Protein AF-A0A7Z0ERG9-F1 (afdb_monomer)

Mean predicted aligned error: 12.86 Å

Foldseek 3Di:
DDDDDDDDDDPPVVVVVVVVVPPPPPPQDPDQLVVSDDPPPDLVVLLVLLVVLLVVLLVLLVVQLVVPPDPVSVVVSVVSNVVSVVLNVVDDSPPSVSSSVSSNVSVVVSVVSVVD

Radius of gyration: 20.23 Å; Cα contacts (8 Å, |Δi|>4): 65; chains: 1; bounding box: 56×54×38 Å

Secondary structure (DSSP, 8-state):
----------SHHHHHHHHTTSS--S---SS-TTTSS-TT--HHHHHHHHHHHHHHHHHHHHHHHHH-SSHHHHHHHHHHHHHHHHHHHHS-TT-HHHHHHHHHHHHHHHHHHH--

Nearest PDB structures (foldseek):
  5ffc-assembly2_B  TM=5.621E-01  e=3.196E+00  Synechocystis sp. PCC 6803
  5ffe-assembly2_B  TM=5.813E-01  e=6.020E+00  Synechocystis sp. PCC 6803
  5ffe-assembly1_A  TM=5.758E-01  e=8.028E+00  Synechocystis sp. PCC 6803
  5n7k-assembly3_C  TM=2.572E-01  e=5.683E+00  Homo sapiens

Organism: NCBI:txid220378

Sequence (116 aa):
MNRVPLAGISDSSRAQQTELRLTVSESLPEGTAGDRFGPNTNLTVVHEIFLDVANNLAGEYAHRFHNAATAEEKSSAKAAILSVRRNQRAVDPTDRETMIAEILRMEHLIERLGQE

Solvent-accessible surface area (backbone atoms only — not comparable to full-atom values): 7101 Å² total; per-residue (Å²): 140,88,83,80,80,85,77,89,81,81,68,74,70,61,58,62,66,55,61,76,69,70,77,81,74,73,75,77,70,94,54,64,74,74,69,69,59,50,96,80,56,54,60,68,58,53,47,52,53,32,53,52,50,46,51,49,47,35,46,55,28,49,53,47,33,71,68,39,93,46,72,66,52,27,50,51,24,50,52,50,33,52,47,47,57,49,51,66,71,68,56,56,87,82,42,62,67,62,42,50,54,49,38,54,55,44,52,55,50,44,58,57,63,74,75,110

Structure (mmCIF, N/CA/C/O backbone):
data_AF-A0A7Z0ERG9-F1
#
_entry.id   AF-A0A7Z0ERG9-F1
#
loop_
_atom_site.group_PDB
_atom_site.id
_atom_site.type_symbol
_atom_site.label_atom_id
_atom_site.label_alt_id
_atom_site.label_comp_id
_atom_site.label_asym_id
_atom_site.label_entity_id
_atom_site.label_seq_id
_atom_site.pdbx_PDB_ins_code
_atom_site.Cartn_x
_atom_site.Cartn_y
_atom_site.Cartn_z
_atom_site.occupancy
_atom_site.B_iso_or_equiv
_atom_site.auth_seq_id
_atom_site.auth_comp_id
_atom_site.auth_asym_id
_atom_site.auth_atom_id
_atom_site.pdbx_PDB_model_num
ATOM 1 N N . MET A 1 1 ? -36.921 -48.602 -18.853 1.00 40.41 1 MET A N 1
ATOM 2 C CA . MET A 1 1 ? -36.824 -47.311 -18.137 1.00 40.41 1 MET A CA 1
ATOM 3 C C . MET A 1 1 ? -35.357 -47.091 -17.797 1.00 40.41 1 MET A C 1
ATOM 5 O O . MET A 1 1 ? -34.876 -47.687 -16.846 1.00 40.41 1 MET A O 1
ATOM 9 N N . ASN A 1 2 ? -34.636 -46.325 -18.619 1.00 36.25 2 ASN A N 1
ATOM 10 C CA . ASN A 1 2 ? -33.201 -46.076 -18.445 1.00 36.25 2 ASN A CA 1
ATOM 11 C C . ASN A 1 2 ? -33.002 -44.726 -17.749 1.00 36.25 2 ASN A C 1
ATOM 13 O O . ASN A 1 2 ? -33.434 -43.702 -18.271 1.00 36.25 2 ASN A O 1
ATOM 17 N N . ARG A 1 3 ? -32.351 -44.726 -16.581 1.00 41.00 3 ARG A N 1
ATOM 18 C CA . ARG A 1 3 ? -31.820 -43.518 -15.938 1.00 41.00 3 ARG A CA 1
ATOM 19 C C . ARG A 1 3 ? -30.333 -43.422 -16.268 1.00 41.00 3 ARG A C 1
ATOM 21 O O . ARG A 1 3 ? -29.558 -44.274 -15.851 1.00 41.00 3 ARG A O 1
ATOM 28 N N . VAL A 1 4 ? -29.967 -42.399 -17.030 1.00 46.78 4 VAL A N 1
ATOM 29 C CA . VAL A 1 4 ? -28.578 -41.980 -17.254 1.00 46.78 4 VAL A CA 1
ATOM 30 C C . VAL A 1 4 ? -28.182 -41.080 -16.075 1.00 46.78 4 VAL A C 1
ATOM 32 O O . VAL A 1 4 ? -28.927 -40.139 -15.792 1.00 46.78 4 VAL A O 1
ATOM 35 N N . PRO A 1 5 ? -27.077 -41.332 -15.353 1.00 46.00 5 PRO A N 1
ATOM 36 C CA . PRO A 1 5 ? -26.570 -40.374 -14.380 1.00 46.00 5 PRO A CA 1
ATOM 37 C C . PRO A 1 5 ? -25.837 -39.233 -15.100 1.00 46.00 5 PRO A C 1
ATOM 39 O O . PRO A 1 5 ? -25.065 -39.471 -16.030 1.00 46.00 5 PRO A O 1
ATOM 42 N N . LEU A 1 6 ? -26.094 -37.993 -14.666 1.00 43.69 6 LEU A N 1
ATOM 43 C CA . LEU A 1 6 ? -25.367 -36.800 -15.098 1.00 43.69 6 LEU A CA 1
ATOM 44 C C . LEU A 1 6 ? -23.878 -36.962 -14.767 1.00 43.69 6 LEU A C 1
ATOM 46 O O . LEU A 1 6 ? -23.491 -36.940 -13.599 1.00 43.69 6 LEU A O 1
ATOM 50 N N . ALA A 1 7 ? -23.054 -37.110 -15.802 1.00 41.94 7 ALA A N 1
ATOM 51 C CA . ALA A 1 7 ? -21.615 -36.945 -15.691 1.00 41.94 7 ALA A CA 1
ATOM 52 C C . ALA A 1 7 ? -21.298 -35.476 -15.382 1.00 41.94 7 ALA A C 1
ATOM 54 O O . ALA A 1 7 ? -21.829 -34.559 -16.012 1.00 41.94 7 ALA A O 1
ATOM 55 N N . GLY A 1 8 ? -20.448 -35.289 -14.376 1.00 49.44 8 GLY A N 1
ATOM 56 C CA . GLY A 1 8 ? -19.991 -33.999 -13.900 1.00 49.44 8 GLY A CA 1
ATOM 57 C C . GLY A 1 8 ? -19.182 -33.253 -14.951 1.00 49.44 8 GLY A C 1
ATOM 58 O O . GLY A 1 8 ? -18.205 -33.756 -15.496 1.00 49.44 8 GLY A O 1
ATOM 59 N N . ILE A 1 9 ? -19.595 -32.018 -15.183 1.00 45.75 9 ILE A N 1
ATOM 60 C CA . ILE A 1 9 ? -18.809 -30.948 -15.781 1.00 45.75 9 ILE A CA 1
ATOM 61 C C . ILE A 1 9 ? -19.327 -29.732 -15.006 1.00 45.75 9 ILE A C 1
ATOM 63 O O . ILE A 1 9 ? -20.493 -29.377 -15.130 1.00 45.75 9 ILE A O 1
ATOM 67 N N . SER A 1 10 ? -18.617 -29.184 -14.024 1.00 43.88 10 SER A N 1
ATOM 68 C CA . SER A 1 10 ? -17.593 -28.187 -14.310 1.00 43.88 10 SER A CA 1
ATOM 69 C C . SER A 1 10 ? -16.890 -27.740 -13.011 1.00 43.88 10 SER A C 1
ATOM 71 O O . SER A 1 10 ? -17.042 -26.605 -12.577 1.00 43.88 10 SER A O 1
ATOM 73 N N . ASP A 1 11 ? -16.119 -28.620 -12.366 1.00 43.81 11 ASP A N 1
ATOM 74 C CA . ASP A 1 11 ? -15.156 -28.207 -11.318 1.00 43.81 11 ASP A CA 1
ATOM 75 C C . ASP A 1 11 ? -13.755 -27.916 -11.894 1.00 43.81 11 ASP A C 1
ATOM 77 O O . ASP A 1 11 ? -12.870 -27.379 -11.225 1.00 43.81 11 ASP A O 1
ATOM 81 N N . SER A 1 12 ? -13.558 -28.194 -13.186 1.00 40.84 12 SER A N 1
ATOM 82 C CA . SER A 1 12 ? -12.249 -28.115 -13.842 1.00 40.84 12 SER A CA 1
ATOM 83 C C . SER A 1 12 ? -11.757 -26.690 -14.134 1.00 40.84 12 SER A C 1
ATOM 85 O O . SER A 1 12 ? -10.618 -26.531 -14.567 1.00 40.84 12 SER A O 1
ATOM 87 N N . SER A 1 13 ? -12.567 -25.653 -13.892 1.00 47.44 13 SER A N 1
ATOM 88 C CA . SER A 1 13 ? -12.133 -24.252 -14.025 1.00 47.44 13 SER A CA 1
ATOM 89 C C . SER A 1 13 ? -11.580 -23.668 -12.724 1.00 47.44 13 SER A C 1
ATOM 91 O O . SER A 1 13 ? -10.850 -22.681 -12.766 1.00 47.44 13 SER A O 1
ATOM 93 N N . ARG A 1 14 ? -11.888 -24.271 -11.566 1.00 42.69 14 ARG A N 1
ATOM 94 C CA . ARG A 1 14 ? -11.411 -23.779 -10.264 1.00 42.69 14 ARG A CA 1
ATOM 95 C C . ARG A 1 14 ? -10.041 -24.348 -9.903 1.00 42.69 14 ARG A C 1
ATOM 97 O O . ARG A 1 14 ? -9.235 -23.653 -9.296 1.00 42.69 14 ARG A O 1
ATOM 104 N N . ALA A 1 15 ? -9.746 -25.570 -10.347 1.00 41.78 15 ALA A N 1
ATOM 105 C CA . ALA A 1 15 ? -8.446 -26.201 -10.126 1.00 41.78 15 ALA A CA 1
ATOM 106 C C . ALA A 1 15 ? -7.304 -25.473 -10.865 1.00 41.78 15 ALA A C 1
ATOM 108 O O . ALA A 1 15 ? -6.250 -25.252 -10.277 1.00 41.78 15 ALA A O 1
ATOM 109 N N . GLN A 1 16 ? -7.542 -24.976 -12.084 1.00 41.78 16 GLN A N 1
ATOM 110 C CA . GLN A 1 16 ? -6.510 -24.283 -12.873 1.00 41.78 16 GLN A CA 1
ATOM 111 C C . GLN A 1 16 ? -6.184 -22.866 -12.366 1.00 41.78 16 GLN A C 1
ATOM 113 O O . GLN A 1 16 ? -5.105 -22.349 -12.641 1.00 41.78 16 GLN A O 1
ATOM 118 N N . GLN A 1 17 ? -7.072 -22.234 -11.588 1.00 40.84 17 GLN A N 1
ATOM 119 C CA . GLN A 1 17 ? -6.774 -20.939 -10.958 1.00 40.84 17 GLN A CA 1
ATOM 120 C C . GLN A 1 17 ? -5.908 -21.072 -9.699 1.00 40.84 17 GLN A C 1
ATOM 122 O O . GLN A 1 17 ? -5.296 -20.094 -9.275 1.00 40.84 17 GLN A O 1
ATOM 127 N N . THR A 1 18 ? -5.831 -22.269 -9.110 1.00 44.53 18 THR A N 1
ATOM 128 C CA . THR A 1 18 ? -5.019 -22.511 -7.907 1.00 44.53 18 THR A CA 1
ATOM 129 C C . THR A 1 18 ? -3.580 -22.904 -8.243 1.00 44.53 18 THR A C 1
ATOM 131 O O . THR A 1 18 ? -2.680 -22.600 -7.467 1.00 44.53 18 THR A O 1
ATOM 134 N N . GLU A 1 19 ? -3.336 -23.513 -9.408 1.00 36.88 19 GLU A N 1
ATOM 135 C CA . GLU A 1 19 ? -1.986 -23.941 -9.812 1.00 36.88 19 GLU A CA 1
ATOM 136 C C . GLU A 1 19 ? -1.098 -22.793 -10.308 1.00 36.88 19 GLU A C 1
ATOM 138 O O . GLU A 1 19 ? 0.113 -22.840 -10.123 1.00 36.88 19 GLU A O 1
ATOM 143 N N . LEU A 1 20 ? -1.672 -21.700 -10.822 1.00 42.31 20 LEU A N 1
ATOM 144 C CA . LEU A 1 20 ? -0.897 -20.499 -11.176 1.00 42.31 20 LEU A CA 1
ATOM 145 C C . LEU A 1 20 ? -0.419 -19.693 -9.959 1.00 42.31 20 LEU A C 1
ATOM 147 O O . LEU A 1 20 ? 0.389 -18.782 -10.108 1.00 42.31 20 LEU A O 1
ATOM 151 N N . ARG A 1 21 ? -0.891 -20.023 -8.750 1.00 41.41 21 ARG A N 1
ATOM 152 C CA . ARG A 1 21 ? -0.514 -19.320 -7.516 1.00 41.41 21 ARG A CA 1
ATOM 153 C C . ARG A 1 21 ? 0.644 -19.972 -6.757 1.00 41.41 21 ARG A C 1
ATOM 155 O O . ARG A 1 21 ? 1.044 -19.442 -5.727 1.00 41.41 21 ARG A O 1
ATOM 162 N N . LEU A 1 22 ? 1.161 -21.106 -7.239 1.00 36.28 22 LEU A N 1
ATOM 163 C CA . LEU A 1 22 ? 2.126 -21.940 -6.509 1.00 36.28 22 LEU A CA 1
ATOM 164 C C . LEU A 1 22 ? 3.530 -22.019 -7.132 1.00 36.28 22 LEU A C 1
ATOM 166 O O . LEU A 1 22 ? 4.371 -22.761 -6.638 1.00 36.28 22 LEU A O 1
ATOM 170 N N . THR A 1 23 ? 3.821 -21.205 -8.148 1.00 41.78 23 THR A N 1
ATOM 171 C CA . THR A 1 23 ? 5.168 -21.068 -8.743 1.00 41.78 23 THR A CA 1
ATOM 172 C C . THR A 1 23 ? 5.722 -19.645 -8.671 1.00 41.78 23 THR A C 1
ATOM 174 O O . THR A 1 23 ? 6.519 -19.241 -9.505 1.00 41.78 23 THR A O 1
ATOM 177 N N . VAL A 1 24 ? 5.348 -18.890 -7.637 1.00 44.22 24 VAL A N 1
ATOM 178 C CA . VAL A 1 24 ? 6.119 -17.716 -7.184 1.00 44.22 24 VAL A CA 1
ATOM 179 C C . VAL A 1 24 ? 6.526 -17.957 -5.731 1.00 44.22 24 VAL A C 1
ATOM 181 O O . VAL A 1 24 ? 6.167 -17.252 -4.797 1.00 44.22 24 VAL A O 1
ATOM 184 N N . SER A 1 25 ? 7.211 -19.075 -5.523 1.00 39.69 25 SER A N 1
ATOM 185 C CA . SER A 1 25 ? 7.997 -19.339 -4.317 1.00 39.69 25 SER A CA 1
ATOM 186 C C . SER A 1 25 ? 9.439 -19.644 -4.711 1.00 39.69 25 SER A C 1
ATOM 188 O O . SER A 1 25 ? 10.115 -20.435 -4.062 1.00 39.69 25 SER A O 1
ATOM 190 N N . GLU A 1 26 ? 9.916 -19.021 -5.793 1.00 41.81 26 GLU A N 1
ATOM 191 C CA . GLU A 1 26 ? 11.343 -18.756 -5.896 1.00 41.81 26 GLU A CA 1
ATOM 192 C C . GLU A 1 26 ? 11.645 -17.663 -4.882 1.00 41.81 26 GLU A C 1
ATOM 194 O O . GLU A 1 26 ? 11.169 -16.532 -4.987 1.00 41.81 26 GLU A O 1
ATOM 199 N N . SER A 1 27 ? 12.352 -18.076 -3.837 1.00 43.22 27 SER A N 1
ATOM 200 C CA . SER A 1 27 ? 12.888 -17.256 -2.768 1.00 43.22 27 SER A CA 1
ATOM 201 C C . SER A 1 27 ? 13.355 -15.914 -3.325 1.00 43.22 27 SER A C 1
ATOM 203 O O . SER A 1 27 ? 14.328 -15.856 -4.079 1.00 43.22 27 SER A O 1
ATOM 205 N N . LEU A 1 28 ? 12.643 -14.842 -2.972 1.00 48.03 28 LEU A N 1
ATOM 206 C CA . LEU A 1 28 ? 13.093 -13.486 -3.258 1.00 48.03 28 LEU A CA 1
ATOM 207 C C . LEU A 1 28 ? 14.512 -13.359 -2.683 1.00 48.03 28 LEU A C 1
ATOM 209 O O . LEU A 1 28 ? 14.703 -13.696 -1.512 1.00 48.03 28 LEU A O 1
ATOM 213 N N . PRO A 1 29 ? 15.514 -12.956 -3.482 1.00 42.72 29 PRO A N 1
ATOM 214 C CA . PRO A 1 29 ? 16.887 -12.924 -3.012 1.00 42.72 29 PRO A CA 1
ATOM 215 C C . PRO A 1 29 ? 16.991 -11.979 -1.813 1.00 42.72 29 PRO A C 1
ATOM 217 O O . PRO A 1 29 ? 16.556 -10.827 -1.886 1.00 42.72 29 PRO A O 1
ATOM 220 N N . GLU A 1 30 ? 17.547 -12.491 -0.712 1.00 40.97 30 GLU A N 1
ATOM 221 C CA . GLU A 1 30 ? 17.920 -11.692 0.453 1.00 40.97 30 GLU A CA 1
ATOM 222 C C . GLU A 1 30 ? 18.979 -10.674 0.017 1.00 40.97 30 GLU A C 1
ATOM 224 O O . GLU A 1 30 ? 20.147 -10.991 -0.202 1.00 40.97 30 GLU A O 1
ATOM 229 N N . GLY A 1 31 ? 18.535 -9.439 -0.166 1.00 42.34 31 GLY A N 1
ATOM 230 C CA . GLY A 1 31 ? 19.337 -8.280 -0.518 1.00 42.34 31 GLY A CA 1
ATOM 231 C C . GLY A 1 31 ? 18.528 -7.036 -0.190 1.00 42.34 31 GLY A C 1
ATOM 232 O O . GLY A 1 31 ? 17.293 -7.091 -0.154 1.00 42.34 31 GLY A O 1
ATOM 233 N N . THR A 1 32 ? 19.199 -5.914 0.080 1.00 43.34 32 THR A N 1
ATOM 234 C CA . THR A 1 32 ? 18.481 -4.643 0.242 1.00 43.34 32 THR A CA 1
ATOM 235 C C . THR A 1 32 ? 17.624 -4.441 -1.000 1.00 43.34 32 THR A C 1
ATOM 237 O O . THR A 1 32 ? 18.044 -4.805 -2.092 1.00 43.34 32 THR A O 1
ATOM 240 N N . ALA A 1 33 ? 16.396 -3.946 -0.891 1.00 46.31 33 ALA A N 1
ATOM 241 C CA . ALA A 1 33 ? 15.480 -4.040 -2.026 1.00 46.31 33 ALA A CA 1
ATOM 242 C C . ALA A 1 33 ? 15.906 -3.210 -3.274 1.00 46.31 33 ALA A C 1
ATOM 244 O O . ALA A 1 33 ? 15.319 -3.371 -4.340 1.00 46.31 33 ALA A O 1
ATOM 245 N N . GLY A 1 34 ? 17.000 -2.432 -3.204 1.00 45.00 34 GLY A N 1
ATOM 246 C CA . GLY A 1 34 ? 17.735 -1.923 -4.374 1.00 45.00 34 GLY A CA 1
ATOM 247 C C . GLY A 1 34 ? 18.525 -2.989 -5.162 1.00 45.00 34 GLY A C 1
ATOM 248 O O . GLY A 1 34 ? 18.634 -2.885 -6.381 1.00 45.00 34 GLY A O 1
ATOM 249 N N . ASP A 1 35 ? 18.996 -4.051 -4.507 1.00 54.53 35 ASP A N 1
ATOM 250 C CA . ASP A 1 35 ? 19.701 -5.194 -5.109 1.00 54.53 35 ASP A CA 1
ATOM 251 C C . ASP A 1 35 ? 18.741 -6.154 -5.834 1.00 54.53 35 ASP A C 1
ATOM 253 O O . ASP A 1 35 ? 19.130 -6.838 -6.783 1.00 54.53 35 ASP A O 1
ATOM 257 N N . ARG A 1 36 ? 17.459 -6.176 -5.429 1.00 67.88 36 ARG A N 1
ATOM 258 C CA . ARG A 1 36 ? 16.403 -7.003 -6.047 1.00 67.88 36 ARG A CA 1
ATOM 259 C C . ARG A 1 36 ? 16.017 -6.548 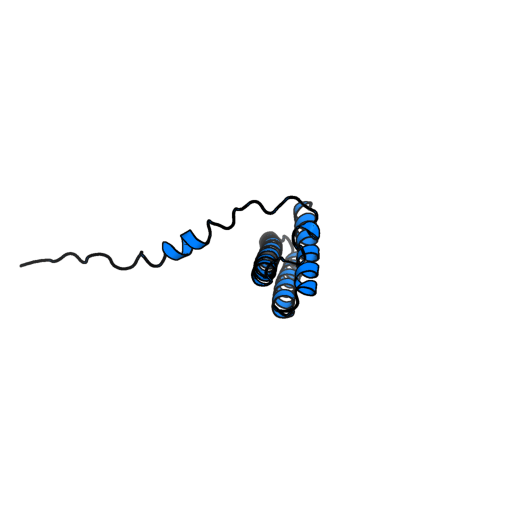-7.456 1.00 67.88 36 ARG A C 1
ATOM 261 O O . ARG A 1 36 ? 15.516 -7.357 -8.233 1.00 67.88 36 ARG A O 1
ATOM 268 N N . PHE A 1 37 ? 16.249 -5.281 -7.799 1.00 78.81 37 PHE A N 1
ATOM 269 C CA . PHE A 1 37 ? 15.837 -4.694 -9.075 1.00 78.81 37 PHE A CA 1
ATOM 270 C C . PHE A 1 37 ? 17.035 -4.185 -9.880 1.00 78.81 37 PHE A C 1
ATOM 272 O O . PHE A 1 37 ? 17.186 -2.984 -10.125 1.00 78.81 37 PHE A O 1
ATOM 279 N N . GLY A 1 38 ? 17.865 -5.105 -10.374 1.00 75.81 38 GLY A N 1
ATOM 280 C CA . GLY A 1 38 ? 18.934 -4.777 -11.324 1.00 75.81 38 GLY A CA 1
ATOM 281 C C . GLY A 1 38 ? 18.401 -4.188 -12.645 1.00 75.81 38 GLY A C 1
ATOM 282 O O . GLY A 1 38 ? 17.223 -4.386 -12.973 1.00 75.81 38 GLY A O 1
ATOM 283 N N . PRO A 1 39 ? 19.243 -3.507 -13.448 1.00 74.75 39 PRO A N 1
ATOM 284 C CA . PRO A 1 39 ? 18.827 -2.769 -14.653 1.00 74.75 39 PRO A CA 1
ATOM 285 C C . PRO A 1 39 ? 18.132 -3.634 -15.717 1.00 74.75 39 PRO A C 1
ATOM 287 O O . PRO A 1 39 ? 17.362 -3.114 -16.516 1.00 74.75 39 PRO A O 1
ATOM 290 N N . ASN A 1 40 ? 18.352 -4.952 -15.692 1.00 80.50 40 ASN A N 1
ATOM 291 C CA . ASN A 1 40 ? 17.749 -5.914 -16.620 1.00 80.50 40 ASN A CA 1
ATOM 292 C C . ASN A 1 40 ? 16.469 -6.577 -16.081 1.00 80.50 40 ASN A C 1
ATOM 294 O O . ASN A 1 40 ? 15.927 -7.473 -16.727 1.00 80.50 40 ASN A O 1
ATOM 298 N N . THR A 1 41 ? 15.997 -6.190 -14.892 1.00 83.31 41 THR A N 1
ATOM 299 C CA . THR A 1 41 ? 14.769 -6.759 -14.319 1.00 83.31 41 THR A CA 1
ATOM 300 C C . THR A 1 41 ? 13.586 -6.381 -15.196 1.00 83.31 41 THR A C 1
ATOM 302 O O . THR A 1 41 ? 13.351 -5.195 -15.436 1.00 83.31 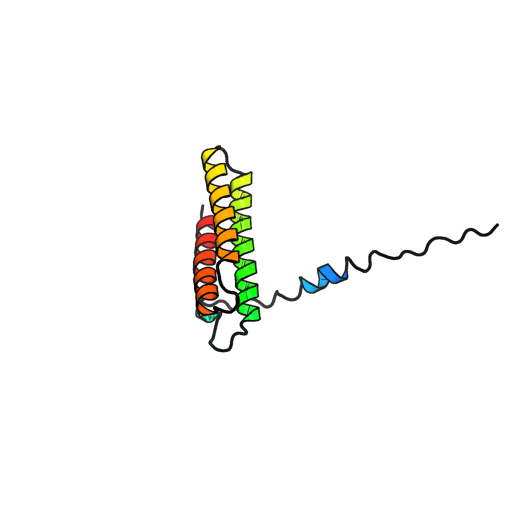41 THR A O 1
ATOM 305 N N . ASN A 1 42 ? 12.850 -7.388 -15.665 1.00 88.62 42 ASN A N 1
ATOM 306 C CA . ASN A 1 42 ? 11.687 -7.189 -16.517 1.00 88.62 42 ASN A CA 1
ATOM 307 C C . ASN A 1 42 ? 10.664 -6.282 -15.811 1.00 88.62 42 ASN A C 1
ATOM 309 O O . ASN A 1 42 ? 10.310 -6.520 -14.658 1.00 88.62 42 ASN A O 1
ATOM 313 N N . LEU A 1 43 ? 10.178 -5.259 -16.514 1.00 90.19 43 LEU A N 1
ATOM 314 C CA . LEU A 1 43 ? 9.180 -4.317 -16.008 1.00 90.19 43 LEU A CA 1
ATOM 315 C C . LEU A 1 43 ? 7.922 -5.023 -15.476 1.00 90.19 43 LEU A C 1
ATOM 317 O O . LEU A 1 43 ? 7.380 -4.603 -14.459 1.00 90.19 43 LEU A O 1
ATOM 321 N N . THR A 1 44 ? 7.497 -6.120 -16.110 1.00 91.25 44 THR A N 1
ATOM 322 C CA . THR A 1 44 ? 6.370 -6.936 -15.636 1.00 91.25 44 THR A CA 1
ATOM 323 C C . THR A 1 44 ? 6.623 -7.486 -14.234 1.00 91.25 44 THR A C 1
ATOM 325 O O . THR A 1 44 ? 5.739 -7.397 -13.392 1.00 91.25 44 THR A O 1
ATOM 328 N N . VAL A 1 45 ? 7.842 -7.955 -13.949 1.00 90.81 45 VAL A N 1
ATOM 329 C CA . VAL A 1 45 ? 8.223 -8.464 -12.620 1.00 90.81 45 VAL A CA 1
ATOM 330 C C . VAL A 1 45 ? 8.212 -7.337 -11.585 1.00 90.81 45 VAL A C 1
ATOM 332 O O . VAL A 1 45 ?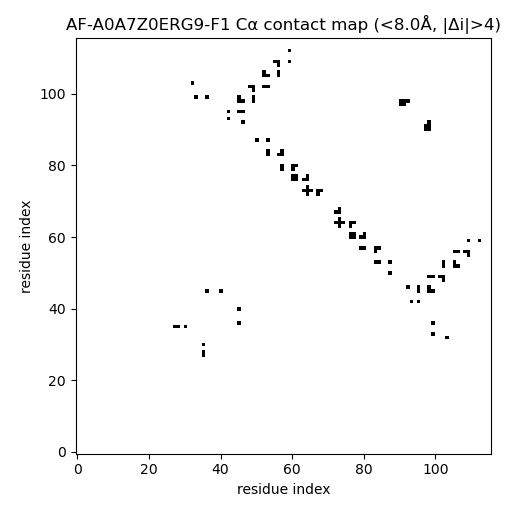 7.725 -7.522 -10.473 1.00 90.81 45 VAL A O 1
ATOM 335 N N . VAL A 1 46 ? 8.698 -6.144 -11.948 1.00 91.31 46 VAL A N 1
ATOM 336 C CA . VAL A 1 46 ? 8.640 -4.965 -11.061 1.00 91.31 46 VAL A CA 1
ATOM 337 C C . VAL A 1 46 ? 7.193 -4.600 -10.735 1.00 91.31 46 VAL A C 1
ATOM 339 O O . VAL A 1 46 ? 6.864 -4.356 -9.576 1.00 91.31 46 VAL A O 1
ATOM 342 N N . HIS A 1 47 ? 6.325 -4.599 -11.746 1.00 93.19 47 HIS A N 1
ATOM 343 C CA . HIS A 1 47 ? 4.913 -4.291 -11.577 1.00 93.19 47 HIS A CA 1
ATOM 344 C C . HIS A 1 47 ? 4.191 -5.337 -10.717 1.00 93.19 47 HIS A C 1
ATOM 346 O O . HIS A 1 47 ? 3.448 -4.963 -9.814 1.00 93.19 47 HIS A O 1
ATOM 352 N N . GLU A 1 48 ? 4.436 -6.630 -10.931 1.00 93.62 48 GLU A N 1
ATOM 353 C CA . GLU A 1 48 ? 3.859 -7.704 -10.112 1.00 93.62 48 GLU A CA 1
ATOM 354 C C . GLU A 1 48 ? 4.265 -7.569 -8.642 1.00 93.62 48 GLU A C 1
ATOM 356 O O . GLU A 1 48 ? 3.400 -7.547 -7.766 1.00 93.62 48 GLU A O 1
ATOM 361 N N . ILE A 1 49 ? 5.556 -7.352 -8.371 1.00 93.31 49 ILE A N 1
ATOM 362 C CA . ILE A 1 49 ? 6.041 -7.137 -7.003 1.00 93.31 49 ILE A CA 1
ATOM 363 C C . ILE A 1 49 ? 5.412 -5.879 -6.389 1.00 93.31 49 ILE A C 1
ATOM 365 O O . ILE A 1 49 ? 5.012 -5.897 -5.226 1.00 93.31 49 ILE A O 1
ATOM 369 N N . PHE A 1 50 ? 5.274 -4.795 -7.155 1.00 95.19 50 PHE A N 1
ATOM 370 C CA . PHE A 1 50 ? 4.596 -3.585 -6.691 1.00 95.19 50 PHE A CA 1
ATOM 371 C C . PHE A 1 50 ? 3.147 -3.858 -6.269 1.00 95.19 50 PHE A C 1
ATOM 373 O O . PHE A 1 50 ? 2.725 -3.418 -5.19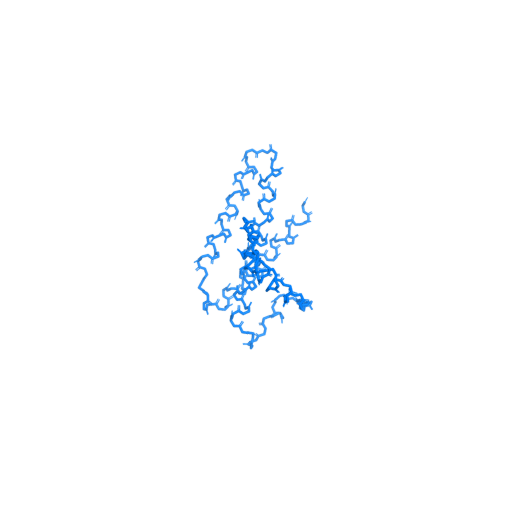5 1.00 95.19 50 PHE A O 1
ATOM 380 N N . LEU A 1 51 ? 2.389 -4.607 -7.076 1.00 95.19 51 LEU A N 1
ATOM 381 C CA . LEU A 1 51 ? 1.013 -4.973 -6.746 1.00 95.19 51 LEU A CA 1
ATOM 382 C C . LEU A 1 51 ? 0.948 -5.868 -5.503 1.00 95.19 51 LEU A C 1
ATOM 384 O O . LEU A 1 51 ? 0.091 -5.642 -4.645 1.00 95.19 51 LEU A O 1
ATOM 388 N N . ASP A 1 52 ? 1.847 -6.841 -5.382 1.00 96.19 52 ASP A N 1
ATOM 389 C CA . ASP A 1 52 ? 1.889 -7.762 -4.246 1.00 96.19 52 ASP A CA 1
ATOM 390 C C . ASP A 1 52 ? 2.217 -7.042 -2.936 1.00 96.19 52 ASP A C 1
ATOM 392 O O . ASP A 1 52 ? 1.498 -7.202 -1.946 1.00 96.19 52 ASP A O 1
ATOM 396 N N . VAL A 1 53 ? 3.230 -6.174 -2.935 1.00 95.62 53 VAL A N 1
ATOM 397 C CA . VAL A 1 53 ? 3.605 -5.378 -1.758 1.00 95.62 53 VAL A CA 1
ATOM 398 C C . VAL A 1 53 ? 2.482 -4.412 -1.368 1.00 95.62 53 VAL A C 1
ATOM 400 O O . VAL A 1 53 ? 2.141 -4.308 -0.187 1.00 95.62 53 VAL A O 1
ATOM 403 N N . ALA A 1 54 ? 1.845 -3.746 -2.339 1.00 96.88 54 ALA A N 1
ATOM 404 C CA . ALA A 1 54 ? 0.700 -2.876 -2.071 1.00 96.88 54 ALA A CA 1
ATOM 405 C C . ALA A 1 54 ? -0.477 -3.650 -1.454 1.00 96.88 54 ALA A C 1
ATOM 407 O O . ALA A 1 54 ? -1.099 -3.190 -0.493 1.00 96.88 54 ALA A O 1
ATOM 408 N N . ASN A 1 55 ? -0.777 -4.842 -1.975 1.00 96.19 55 ASN A N 1
ATOM 409 C CA . ASN A 1 55 ? -1.833 -5.697 -1.439 1.00 96.19 55 ASN A CA 1
ATOM 410 C C . ASN A 1 55 ? -1.509 -6.182 -0.023 1.00 96.19 55 ASN A C 1
ATOM 412 O O . ASN A 1 55 ? -2.406 -6.197 0.822 1.00 96.19 55 ASN A O 1
ATOM 416 N N . ASN A 1 56 ? -0.248 -6.523 0.250 1.00 96.75 56 ASN A N 1
ATOM 417 C CA . ASN A 1 56 ? 0.191 -6.936 1.578 1.00 96.75 56 ASN A CA 1
ATOM 418 C C . ASN A 1 56 ? 0.021 -5.799 2.598 1.00 96.75 56 ASN A C 1
ATOM 420 O O . ASN A 1 56 ? -0.667 -5.960 3.603 1.00 96.75 56 ASN A O 1
ATOM 424 N N . LEU A 1 57 ? 0.517 -4.597 2.281 1.00 97.38 57 LEU A N 1
ATOM 425 C CA . LEU A 1 57 ? 0.360 -3.425 3.146 1.00 97.38 57 LEU A CA 1
ATOM 426 C C . LEU A 1 57 ? -1.119 -3.063 3.380 1.00 97.38 57 LEU A C 1
ATOM 428 O O . LEU A 1 57 ? -1.521 -2.719 4.492 1.00 97.38 57 LEU A O 1
ATOM 432 N N . ALA A 1 58 ? -1.960 -3.155 2.346 1.00 97.44 58 ALA A N 1
ATOM 433 C CA . ALA A 1 58 ? -3.401 -2.966 2.505 1.00 97.44 58 ALA A CA 1
ATOM 434 C C . ALA A 1 58 ? -4.033 -4.043 3.408 1.00 97.44 58 ALA A C 1
ATOM 436 O O . ALA A 1 58 ? -4.969 -3.733 4.149 1.00 97.44 58 ALA A O 1
ATOM 437 N N . GLY A 1 59 ? -3.529 -5.279 3.355 1.00 96.56 59 GLY A N 1
ATOM 438 C CA . GLY A 1 59 ? -3.902 -6.382 4.239 1.00 96.56 59 GLY A CA 1
ATOM 439 C C . GLY A 1 59 ? -3.566 -6.101 5.703 1.00 96.56 59 GLY A C 1
ATOM 440 O O . GLY A 1 59 ? -4.442 -6.235 6.556 1.00 96.56 59 GLY A O 1
ATOM 441 N N . GLU A 1 60 ? -2.361 -5.605 5.985 1.00 97.38 60 GLU A N 1
ATOM 442 C CA . GLU A 1 60 ? -1.941 -5.215 7.340 1.00 97.38 60 GLU A CA 1
ATOM 443 C C . GLU A 1 60 ? -2.850 -4.132 7.935 1.00 97.38 60 GLU A C 1
ATOM 445 O O . GLU A 1 60 ? -3.366 -4.250 9.053 1.00 97.38 60 GLU A O 1
ATOM 450 N N . TYR A 1 61 ? -3.154 -3.088 7.157 1.00 97.88 61 TYR A N 1
ATOM 451 C CA . TYR A 1 61 ? -4.104 -2.069 7.603 1.00 97.88 61 TYR A CA 1
ATOM 452 C C . TYR A 1 61 ? -5.534 -2.608 7.742 1.00 97.88 61 TYR A C 1
ATOM 454 O O . TYR A 1 61 ? -6.274 -2.142 8.609 1.00 97.88 61 TYR A O 1
ATOM 462 N N . ALA A 1 62 ? -5.943 -3.590 6.936 1.00 97.38 62 ALA A N 1
ATOM 463 C CA . ALA A 1 62 ? -7.247 -4.236 7.080 1.00 97.38 62 ALA A CA 1
ATOM 464 C C . ALA A 1 62 ? -7.343 -5.061 8.372 1.00 97.38 62 ALA A C 1
ATOM 466 O O . ALA A 1 62 ? -8.368 -4.997 9.054 1.00 97.38 62 ALA A O 1
ATOM 467 N N . HIS A 1 63 ? -6.276 -5.769 8.747 1.00 96.25 63 HIS A N 1
ATOM 468 C CA . HIS A 1 63 ? -6.193 -6.473 10.024 1.00 96.25 63 HIS A CA 1
ATOM 469 C C . HIS A 1 63 ? -6.335 -5.495 11.201 1.00 96.25 63 HIS A C 1
ATOM 471 O O . HIS A 1 63 ? -7.189 -5.679 12.070 1.00 96.25 63 HIS A O 1
ATOM 477 N N . ARG A 1 64 ? -5.601 -4.377 11.172 1.00 96.06 64 ARG A N 1
ATOM 478 C CA . ARG A 1 64 ? -5.716 -3.308 12.181 1.00 96.06 64 ARG A CA 1
ATOM 479 C C . ARG A 1 64 ? -7.098 -2.663 12.216 1.00 96.06 64 ARG A C 1
ATOM 481 O O . ARG A 1 64 ? -7.625 -2.413 13.291 1.00 96.06 64 ARG A O 1
ATOM 488 N N . PHE A 1 65 ? -7.722 -2.435 11.061 1.00 96.81 65 PHE A N 1
ATOM 489 C CA . PHE A 1 65 ? -9.097 -1.933 10.988 1.00 96.81 65 PHE A CA 1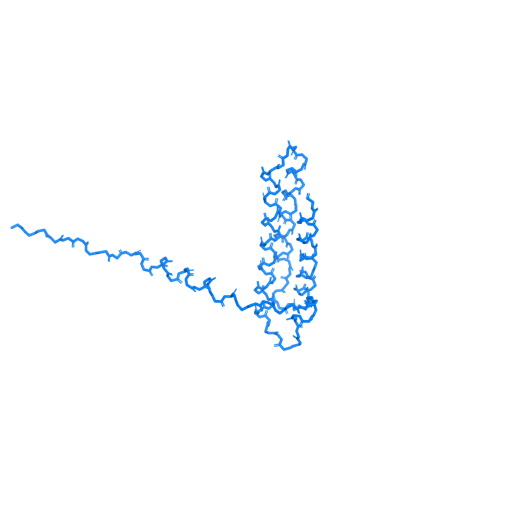
ATOM 490 C C . PHE A 1 65 ? -10.089 -2.875 11.680 1.00 96.81 65 PHE A C 1
ATOM 492 O O . PHE A 1 65 ? -11.041 -2.411 12.312 1.00 96.81 65 PHE A O 1
ATOM 499 N N . HIS A 1 66 ? -9.895 -4.187 11.529 1.00 97.12 66 HIS A N 1
ATOM 500 C CA . HIS A 1 66 ? -10.759 -5.190 12.140 1.00 97.12 66 HIS A CA 1
ATOM 501 C C . HIS A 1 66 ? -10.560 -5.279 13.658 1.00 97.12 66 HIS A C 1
ATOM 503 O O . HIS A 1 66 ? -11.544 -5.409 14.382 1.00 97.12 66 HIS A O 1
ATOM 509 N N . ASN A 1 67 ? -9.316 -5.134 14.122 1.00 96.25 67 ASN A N 1
ATOM 510 C CA . ASN A 1 67 ? -8.944 -5.252 15.534 1.00 96.25 67 ASN A CA 1
ATOM 511 C C . ASN A 1 67 ? -8.935 -3.920 16.305 1.00 96.25 67 ASN A C 1
ATOM 513 O O . ASN A 1 67 ? -8.610 -3.907 17.489 1.00 96.25 67 ASN A O 1
ATOM 517 N N . ALA A 1 68 ? -9.266 -2.803 15.654 1.00 96.88 68 ALA A N 1
ATOM 518 C CA . ALA A 1 68 ? -9.305 -1.483 16.275 1.00 96.88 68 ALA A CA 1
ATOM 519 C C . ALA A 1 68 ? -10.283 -1.446 17.463 1.00 96.88 68 ALA A C 1
ATOM 521 O O . ALA A 1 68 ? -11.450 -1.826 17.326 1.00 96.88 68 ALA A O 1
ATOM 522 N N . ALA A 1 69 ? -9.824 -0.937 18.608 1.00 96.75 69 ALA A N 1
ATOM 523 C CA . ALA A 1 69 ? -10.634 -0.797 19.817 1.00 96.75 69 ALA A CA 1
ATOM 524 C C . ALA A 1 69 ? -11.483 0.484 19.790 1.00 96.75 69 ALA A C 1
ATOM 526 O O . ALA A 1 69 ? -12.537 0.554 20.426 1.00 96.75 69 ALA A O 1
ATOM 527 N N . THR A 1 70 ? -11.036 1.491 19.037 1.00 97.88 70 THR A N 1
ATOM 528 C CA . THR A 1 70 ? -11.658 2.817 18.956 1.00 97.88 70 THR A CA 1
ATOM 529 C C . THR A 1 70 ? -12.114 3.173 17.539 1.00 97.88 70 THR A C 1
ATOM 531 O O . THR A 1 70 ? -11.665 2.609 16.533 1.00 97.88 70 THR A O 1
ATOM 534 N N . ALA A 1 71 ? -13.031 4.1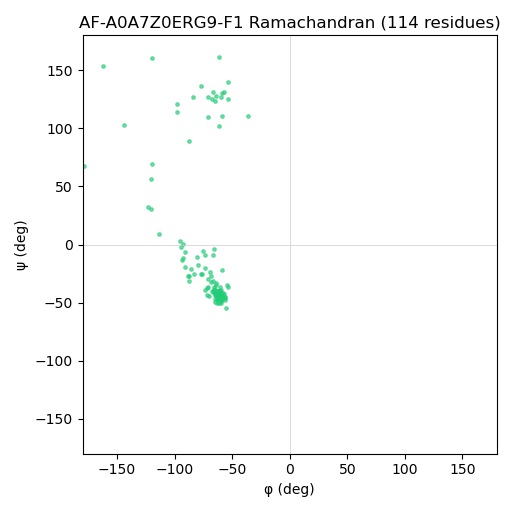39 17.437 1.00 96.75 71 ALA A N 1
ATOM 535 C CA . ALA A 1 71 ? -13.498 4.640 16.146 1.00 96.75 71 ALA A CA 1
ATOM 536 C C . ALA A 1 71 ? -12.390 5.405 15.404 1.00 96.75 71 ALA A C 1
ATOM 538 O O . ALA A 1 71 ? -12.315 5.362 14.173 1.00 96.75 71 ALA A O 1
ATOM 539 N N . GLU A 1 72 ? -11.515 6.068 16.152 1.00 97.62 72 GLU A N 1
ATOM 540 C CA . GLU A 1 72 ? -10.372 6.829 15.670 1.00 97.62 72 GLU A CA 1
ATOM 541 C C . GLU A 1 72 ? -9.344 5.909 15.002 1.00 97.62 72 GLU A C 1
ATOM 543 O O . GLU A 1 72 ? -8.971 6.141 13.850 1.00 97.62 72 GLU A O 1
ATOM 548 N N . GLU A 1 73 ? -8.956 4.816 15.664 1.00 96.75 73 GLU A N 1
ATOM 549 C CA . GLU A 1 73 ? -8.068 3.788 15.098 1.00 96.75 73 GLU A CA 1
ATOM 550 C C . GLU A 1 73 ? -8.664 3.175 13.831 1.00 96.75 73 GLU A C 1
ATOM 552 O O . GLU A 1 73 ? -7.989 3.037 12.807 1.00 96.75 73 GLU A O 1
ATOM 557 N N . LYS A 1 74 ? -9.965 2.873 13.861 1.00 97.38 74 LYS A N 1
ATOM 558 C CA . LYS A 1 74 ? -10.688 2.325 12.714 1.00 97.38 74 LYS A CA 1
ATOM 559 C C . LYS A 1 74 ? -10.713 3.303 11.536 1.00 97.38 74 LYS A C 1
ATOM 561 O O . LYS A 1 74 ? -10.506 2.907 10.389 1.00 97.38 74 LYS A O 1
ATOM 566 N N . SER A 1 75 ? -10.944 4.588 11.794 1.00 97.94 75 SER A N 1
ATOM 567 C CA . SER A 1 75 ? -10.907 5.636 10.768 1.00 97.94 75 SER A CA 1
ATOM 568 C C . SER A 1 75 ? -9.504 5.787 10.172 1.00 97.94 75 SER A C 1
ATOM 570 O O . SER A 1 75 ? -9.355 5.817 8.948 1.00 97.94 75 SER A O 1
ATOM 572 N N . SER A 1 76 ? -8.476 5.787 11.024 1.00 97.56 76 SER A N 1
ATOM 573 C CA . SER A 1 76 ? -7.069 5.863 10.621 1.00 97.56 76 SER A CA 1
ATOM 574 C C . SER A 1 76 ? -6.669 4.688 9.721 1.00 97.56 76 SER A C 1
ATOM 576 O O . SER A 1 76 ? -6.201 4.891 8.597 1.00 97.56 76 SER A O 1
ATOM 578 N N . ALA A 1 77 ? -6.964 3.453 10.138 1.00 97.25 77 ALA A N 1
ATOM 579 C CA . ALA A 1 77 ? -6.676 2.255 9.351 1.00 97.25 77 ALA A CA 1
ATOM 580 C C . ALA A 1 77 ? -7.415 2.260 8.000 1.00 97.25 77 ALA A C 1
ATOM 582 O O . ALA A 1 77 ? -6.838 1.944 6.959 1.00 97.25 77 ALA A O 1
ATOM 583 N N . LYS A 1 78 ? -8.679 2.705 7.972 1.00 97.75 78 LYS A N 1
ATOM 584 C CA . LYS A 1 78 ? -9.436 2.862 6.720 1.00 97.75 78 LYS A CA 1
ATOM 585 C C . LYS A 1 78 ? -8.797 3.886 5.784 1.00 97.75 78 LYS A C 1
ATOM 587 O O . LYS A 1 78 ? -8.718 3.638 4.580 1.00 97.75 78 LYS A O 1
ATOM 592 N N . ALA A 1 79 ? -8.367 5.031 6.311 1.00 98.06 79 ALA A N 1
ATOM 593 C CA . ALA A 1 79 ? -7.693 6.056 5.525 1.00 98.06 79 ALA A CA 1
ATOM 594 C C . ALA A 1 79 ? -6.388 5.518 4.918 1.00 98.06 79 ALA A C 1
ATOM 596 O O . ALA A 1 79 ? -6.127 5.752 3.737 1.00 98.06 79 ALA A O 1
ATOM 597 N N . ALA A 1 80 ? -5.629 4.727 5.681 1.00 97.62 80 ALA A N 1
ATOM 598 C CA . ALA A 1 80 ? -4.411 4.082 5.207 1.00 97.62 80 ALA A CA 1
ATOM 599 C C . ALA A 1 80 ? -4.680 3.096 4.052 1.00 97.62 80 ALA A C 1
ATOM 601 O O . ALA A 1 80 ? -4.046 3.207 3.003 1.00 97.62 80 ALA A O 1
ATOM 602 N N . ILE A 1 81 ? -5.691 2.221 4.164 1.00 97.88 81 ILE A N 1
ATOM 603 C CA . ILE A 1 81 ? -6.099 1.306 3.075 1.00 97.88 81 ILE A CA 1
ATOM 604 C C . ILE A 1 81 ? -6.440 2.082 1.797 1.00 97.88 81 ILE A C 1
ATOM 606 O O . ILE A 1 81 ? -6.031 1.710 0.695 1.00 97.88 81 ILE A O 1
ATOM 610 N N . LEU A 1 82 ? -7.214 3.164 1.926 1.00 97.88 82 LEU A N 1
ATOM 611 C CA . LEU A 1 82 ? -7.597 3.990 0.781 1.00 97.88 82 LEU A CA 1
ATOM 612 C C . LEU A 1 82 ? -6.390 4.697 0.160 1.00 97.88 82 LEU A C 1
ATOM 614 O O . LEU A 1 82 ? -6.339 4.820 -1.062 1.00 97.88 82 LEU A O 1
ATOM 618 N N . SER A 1 83 ? -5.432 5.129 0.981 1.00 97.44 83 SER A N 1
ATOM 619 C CA . SER A 1 83 ? -4.179 5.729 0.524 1.00 97.44 83 SER A CA 1
ATOM 620 C C . SER A 1 83 ? -3.368 4.746 -0.322 1.00 97.44 83 SER A C 1
ATOM 622 O O . SER A 1 83 ? -3.041 5.059 -1.464 1.00 97.44 83 SER A O 1
ATOM 624 N N . VAL A 1 84 ? -3.159 3.515 0.164 1.00 97.44 84 VAL A N 1
ATOM 625 C CA . VAL A 1 84 ? -2.435 2.462 -0.575 1.00 97.44 84 VAL A CA 1
ATOM 626 C C . VAL A 1 84 ? -3.079 2.199 -1.937 1.00 97.44 84 VAL A C 1
ATOM 628 O O . VAL A 1 84 ? -2.406 2.232 -2.964 1.00 97.44 84 VAL A O 1
ATOM 631 N N . ARG A 1 85 ? -4.408 2.036 -1.979 1.00 96.19 85 ARG A N 1
ATOM 632 C CA . ARG A 1 85 ? -5.147 1.814 -3.237 1.00 96.19 85 ARG A CA 1
ATOM 633 C C . ARG A 1 85 ? -5.070 2.999 -4.194 1.00 96.19 85 ARG A C 1
ATOM 635 O O . ARG A 1 85 ? -5.131 2.811 -5.407 1.00 96.19 85 ARG A O 1
ATOM 642 N N . ARG A 1 86 ? -5.012 4.223 -3.665 1.00 96.50 86 ARG A N 1
ATOM 643 C CA . ARG A 1 86 ? -4.898 5.430 -4.486 1.00 96.50 86 ARG A CA 1
ATOM 644 C C . ARG A 1 86 ? -3.502 5.520 -5.098 1.00 96.50 86 ARG A C 1
ATOM 646 O O . ARG A 1 86 ? -3.417 5.751 -6.297 1.00 96.50 86 ARG A O 1
ATOM 653 N N . ASN A 1 87 ? -2.456 5.244 -4.320 1.00 92.81 87 ASN A N 1
ATOM 654 C CA . ASN A 1 87 ? -1.079 5.191 -4.81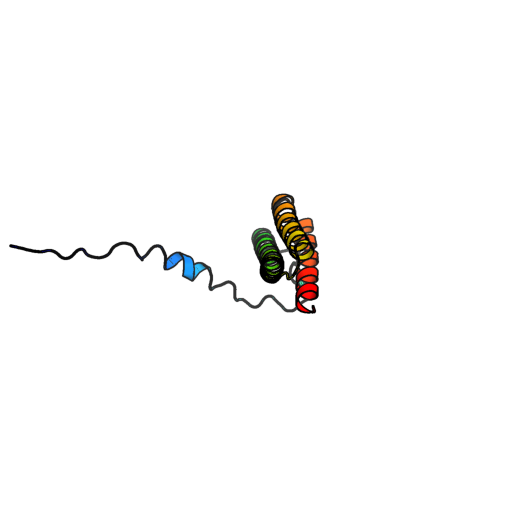2 1.00 92.81 87 ASN A CA 1
ATOM 655 C C . ASN A 1 87 ? -0.917 4.108 -5.882 1.00 92.81 87 ASN A C 1
ATOM 657 O O . ASN A 1 87 ? -0.423 4.400 -6.964 1.00 92.81 87 ASN A O 1
ATOM 661 N N . GLN A 1 88 ? -1.450 2.907 -5.644 1.00 93.38 88 GLN A N 1
ATOM 662 C CA . GLN A 1 88 ? -1.420 1.803 -6.609 1.00 93.38 88 GLN A CA 1
ATOM 663 C C . GLN A 1 88 ? -1.999 2.175 -7.983 1.00 93.38 88 GLN A C 1
ATOM 665 O O . GLN A 1 88 ? -1.519 1.697 -9.001 1.00 93.38 88 GLN A O 1
ATOM 670 N N . ARG A 1 89 ? -3.032 3.026 -8.024 1.00 94.44 89 ARG A N 1
ATOM 671 C CA . ARG A 1 89 ? -3.653 3.494 -9.277 1.00 94.44 89 ARG A CA 1
ATOM 672 C C . ARG A 1 89 ? -2.955 4.700 -9.899 1.00 94.44 89 ARG A C 1
ATOM 674 O O . ARG A 1 89 ? -3.210 4.993 -11.061 1.00 94.44 89 ARG A O 1
ATOM 681 N N . ALA A 1 90 ? -2.200 5.450 -9.102 1.00 94.94 90 ALA A N 1
ATOM 682 C CA . ALA A 1 90 ? -1.560 6.688 -9.525 1.00 94.94 90 ALA A CA 1
ATOM 683 C C . ALA A 1 90 ? -0.179 6.449 -10.143 1.00 94.94 90 ALA A C 1
ATOM 685 O O . ALA A 1 90 ? 0.252 7.251 -10.966 1.00 94.94 90 ALA A O 1
ATOM 686 N N . VAL A 1 91 ? 0.503 5.371 -9.747 1.00 94.69 91 VAL A N 1
ATOM 687 C CA . VAL A 1 91 ? 1.792 4.987 -10.326 1.00 94.69 91 VAL A CA 1
ATOM 688 C C . VAL A 1 91 ? 1.579 4.470 -11.748 1.00 94.69 91 VAL A C 1
ATOM 690 O O . VAL A 1 91 ? 0.759 3.581 -11.977 1.00 94.69 91 VAL A O 1
ATOM 693 N N . ASP A 1 92 ? 2.313 5.042 -12.702 1.00 93.69 92 ASP A N 1
ATOM 694 C CA . ASP A 1 92 ? 2.323 4.583 -14.089 1.00 93.69 92 ASP A CA 1
ATOM 695 C C . ASP A 1 92 ? 2.989 3.194 -14.160 1.00 93.69 92 ASP A C 1
ATOM 697 O O . ASP A 1 92 ? 4.130 3.050 -13.715 1.00 93.69 92 ASP A O 1
ATOM 701 N N . PRO A 1 93 ? 2.331 2.161 -14.724 1.00 90.00 93 PRO A N 1
ATOM 702 C CA . PRO A 1 93 ? 2.910 0.819 -14.826 1.00 90.00 93 PRO A CA 1
ATOM 703 C C . PRO A 1 93 ? 4.131 0.743 -15.761 1.00 90.00 93 PRO A C 1
ATOM 705 O O . PRO A 1 93 ? 4.796 -0.292 -15.817 1.00 90.00 93 PRO A O 1
ATOM 708 N N . THR A 1 94 ? 4.428 1.808 -16.510 1.00 92.81 94 THR A N 1
ATOM 709 C CA . THR A 1 94 ? 5.638 1.950 -17.330 1.00 92.81 94 THR A CA 1
ATOM 710 C C . THR A 1 94 ? 6.779 2.670 -16.612 1.00 92.81 94 THR A C 1
ATOM 712 O O . THR A 1 94 ? 7.930 2.571 -17.044 1.00 92.81 94 THR A O 1
ATOM 715 N N . ASP A 1 95 ? 6.500 3.323 -15.480 1.00 94.44 95 ASP A N 1
ATOM 716 C CA . ASP A 1 95 ? 7.495 4.015 -14.666 1.00 94.44 95 ASP A CA 1
ATOM 717 C C . ASP A 1 95 ? 8.127 3.057 -13.648 1.00 94.44 95 ASP A C 1
ATOM 719 O O . ASP A 1 95 ? 7.694 2.892 -12.502 1.00 94.44 95 ASP A O 1
ATOM 723 N N . ARG A 1 96 ? 9.199 2.407 -14.104 1.00 92.00 96 ARG A N 1
ATOM 724 C CA . ARG A 1 96 ? 9.989 1.466 -13.306 1.00 92.00 96 ARG A CA 1
ATOM 725 C C . ARG A 1 96 ? 10.528 2.095 -12.022 1.00 92.00 96 ARG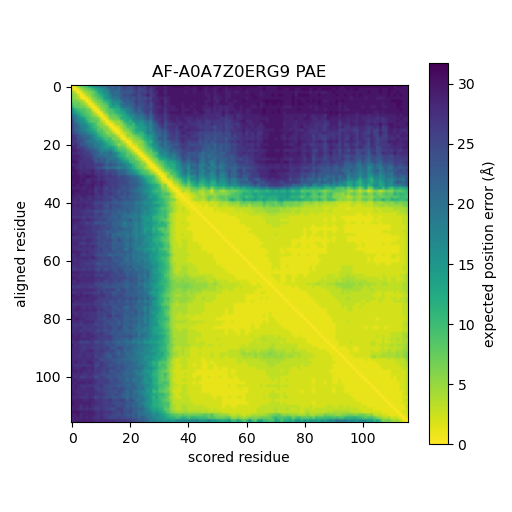 A C 1
ATOM 727 O O . ARG A 1 96 ? 10.544 1.431 -10.988 1.00 92.00 96 ARG A O 1
ATOM 734 N N . GLU A 1 97 ? 11.028 3.324 -12.092 1.00 92.31 97 GLU A N 1
ATOM 735 C CA . GLU A 1 97 ? 11.725 3.955 -10.969 1.00 92.31 97 GLU A CA 1
ATOM 736 C C . GLU A 1 97 ? 10.745 4.290 -9.848 1.00 92.31 97 GLU A C 1
ATOM 738 O O . GLU A 1 97 ? 11.000 3.955 -8.688 1.00 92.31 97 GLU A O 1
ATOM 743 N N . THR A 1 98 ? 9.585 4.844 -10.202 1.00 94.44 98 THR A N 1
ATOM 744 C CA . THR A 1 98 ? 8.518 5.133 -9.241 1.00 94.44 98 THR A CA 1
ATOM 745 C C . THR A 1 98 ? 7.962 3.856 -8.611 1.00 94.44 98 THR A C 1
ATOM 747 O O . THR A 1 98 ? 7.774 3.819 -7.394 1.00 94.44 98 THR A O 1
ATOM 750 N N . MET A 1 99 ? 7.751 2.781 -9.386 1.00 94.50 99 MET A N 1
ATOM 751 C CA . MET A 1 99 ? 7.321 1.496 -8.816 1.00 94.50 99 MET A CA 1
ATOM 752 C C . MET A 1 99 ? 8.325 0.956 -7.794 1.00 94.50 99 MET A C 1
ATOM 754 O O . MET A 1 99 ? 7.920 0.553 -6.706 1.00 94.50 99 MET A O 1
ATOM 758 N N . ILE A 1 100 ? 9.627 0.985 -8.100 1.00 93.00 100 ILE A N 1
ATOM 759 C CA . ILE A 1 100 ? 10.665 0.525 -7.166 1.00 93.00 100 ILE A CA 1
ATOM 760 C C . ILE A 1 100 ? 10.683 1.396 -5.910 1.00 93.00 100 ILE A C 1
ATOM 762 O O . ILE A 1 100 ? 10.679 0.861 -4.805 1.00 93.00 100 ILE A O 1
ATOM 766 N N . ALA A 1 101 ? 10.654 2.722 -6.050 1.00 93.25 101 ALA A N 1
ATOM 767 C CA . ALA A 1 101 ? 10.631 3.623 -4.900 1.00 93.25 101 ALA A CA 1
ATOM 768 C C . ALA A 1 101 ? 9.426 3.351 -3.982 1.00 93.25 101 ALA A C 1
ATOM 770 O O . ALA A 1 101 ? 9.568 3.305 -2.757 1.00 93.25 101 ALA A O 1
ATOM 771 N N . GLU A 1 102 ? 8.251 3.108 -4.564 1.00 95.31 102 GLU A N 1
ATOM 772 C CA . GLU A 1 102 ? 7.051 2.775 -3.803 1.00 95.31 102 GLU A CA 1
ATOM 773 C C . GLU A 1 102 ? 7.107 1.376 -3.178 1.00 95.31 102 GLU A C 1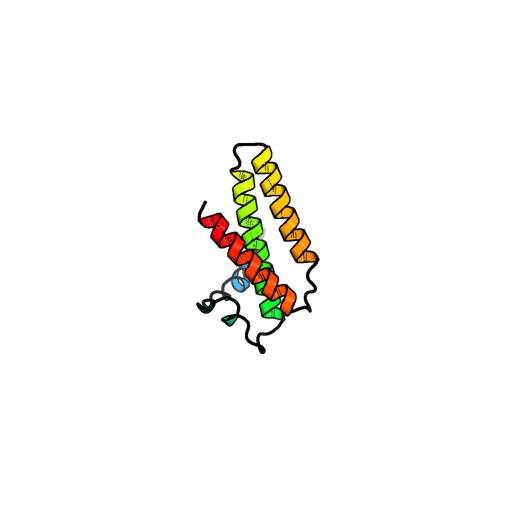
ATOM 775 O O . GLU A 1 102 ? 6.649 1.225 -2.046 1.00 95.31 102 GLU A O 1
ATOM 780 N N . ILE A 1 103 ? 7.700 0.378 -3.845 1.00 94.62 103 ILE A N 1
ATOM 781 C CA . ILE A 1 103 ? 7.968 -0.945 -3.253 1.00 94.62 103 ILE A CA 1
ATOM 782 C C . ILE A 1 103 ? 8.784 -0.778 -1.969 1.00 94.62 103 ILE A C 1
ATOM 784 O O . ILE A 1 103 ? 8.321 -1.183 -0.904 1.00 94.62 103 ILE A O 1
ATOM 788 N N . LEU A 1 104 ? 9.931 -0.093 -2.042 1.00 93.88 104 LEU A N 1
ATOM 789 C CA . LEU A 1 104 ? 10.815 0.135 -0.891 1.00 93.88 104 LEU A CA 1
ATOM 790 C C . LEU A 1 104 ? 10.091 0.845 0.255 1.00 93.88 104 LEU A C 1
ATOM 792 O O . LEU A 1 104 ? 10.190 0.460 1.421 1.00 93.88 104 LEU A O 1
ATOM 796 N N . ARG A 1 105 ? 9.332 1.893 -0.083 1.00 95.06 105 ARG A N 1
ATOM 797 C CA . ARG A 1 105 ? 8.561 2.667 0.891 1.00 95.06 105 ARG A CA 1
ATOM 798 C C . ARG A 1 105 ? 7.509 1.801 1.585 1.00 95.06 105 ARG A C 1
ATOM 800 O O . ARG A 1 105 ? 7.321 1.929 2.793 1.00 95.06 105 ARG A O 1
ATOM 807 N N . MET A 1 106 ? 6.792 0.964 0.837 1.00 96.12 106 MET A N 1
ATOM 808 C CA . MET A 1 106 ? 5.732 0.114 1.377 1.00 96.12 106 MET A CA 1
ATOM 809 C C . MET A 1 106 ? 6.283 -1.060 2.189 1.00 96.12 106 MET A C 1
ATOM 811 O O . MET A 1 106 ? 5.731 -1.339 3.248 1.00 96.12 106 MET A O 1
ATOM 815 N N . GLU A 1 107 ? 7.379 -1.691 1.762 1.00 94.38 107 GLU A N 1
ATOM 816 C CA . GLU A 1 107 ? 8.067 -2.739 2.534 1.00 94.38 107 GLU A CA 1
ATOM 817 C C . GLU A 1 107 ? 8.515 -2.210 3.901 1.00 94.38 107 GLU A C 1
ATOM 819 O O . GLU A 1 107 ? 8.193 -2.806 4.927 1.00 94.38 107 GLU A O 1
ATOM 824 N N . HIS A 1 108 ? 9.119 -1.019 3.941 1.00 93.75 108 HIS A N 1
ATOM 825 C CA . HIS A 1 108 ? 9.489 -0.382 5.204 1.00 93.75 108 HIS A CA 1
ATOM 826 C C . HIS A 1 108 ? 8.279 -0.104 6.115 1.00 93.75 108 HIS A C 1
ATOM 828 O O . HIS A 1 108 ? 8.361 -0.222 7.339 1.00 93.75 108 HIS A O 1
ATOM 834 N N . LEU A 1 109 ? 7.131 0.273 5.541 1.00 94.69 109 LEU A N 1
ATOM 835 C CA . LEU A 1 109 ? 5.905 0.441 6.323 1.00 94.69 109 LEU A CA 1
ATOM 836 C C . LEU A 1 109 ? 5.404 -0.890 6.887 1.00 94.69 109 LEU A C 1
ATOM 838 O O . LEU A 1 109 ? 4.999 -0.914 8.044 1.00 94.69 109 LEU A O 1
ATOM 842 N N . ILE A 1 110 ? 5.449 -1.977 6.113 1.00 93.31 110 ILE A N 1
ATOM 843 C CA . ILE A 1 110 ? 5.059 -3.316 6.580 1.00 93.31 110 ILE A CA 1
ATOM 844 C C . ILE A 1 110 ? 5.931 -3.740 7.766 1.00 93.31 110 ILE A C 1
ATOM 846 O O . ILE A 1 110 ? 5.398 -4.121 8.805 1.00 93.31 110 ILE A O 1
ATOM 850 N N . GLU A 1 111 ? 7.255 -3.606 7.654 1.00 92.38 111 GLU A N 1
ATOM 851 C CA . GLU A 1 111 ? 8.192 -3.941 8.736 1.00 92.38 111 GLU A CA 1
ATOM 852 C C . GLU A 1 111 ? 7.869 -3.188 10.027 1.00 92.38 111 GLU A C 1
ATOM 854 O O . GLU A 1 111 ? 7.819 -3.781 11.104 1.00 92.38 111 GLU A O 1
ATOM 859 N N . ARG A 1 112 ? 7.592 -1.884 9.919 1.00 92.88 112 ARG A N 1
ATOM 860 C CA . ARG A 1 112 ? 7.197 -1.065 11.069 1.00 92.88 112 ARG A CA 1
ATOM 861 C C . ARG A 1 112 ? 5.881 -1.521 11.689 1.00 92.88 112 ARG A C 1
ATOM 863 O O . ARG A 1 112 ? 5.765 -1.523 12.908 1.00 92.88 112 ARG A O 1
ATOM 870 N N . LEU A 1 113 ? 4.900 -1.902 10.872 1.00 90.62 113 LEU A N 1
ATOM 871 C CA . LEU A 1 113 ? 3.604 -2.365 11.370 1.00 90.62 113 LEU A CA 1
ATOM 872 C C . LEU A 1 113 ? 3.696 -3.719 12.083 1.00 90.62 113 LEU A C 1
ATOM 874 O O . LEU A 1 113 ? 2.863 -3.971 12.949 1.00 90.62 113 LEU A O 1
ATOM 878 N N . GLY A 1 114 ? 4.674 -4.562 11.738 1.00 83.44 114 GLY A N 1
ATOM 879 C CA . GLY A 1 114 ? 4.911 -5.854 12.390 1.00 83.44 114 GLY A CA 1
ATOM 880 C C . GLY A 1 114 ? 5.679 -5.779 13.717 1.00 83.44 114 GLY A C 1
ATOM 881 O O . GLY A 1 114 ? 5.765 -6.783 14.420 1.00 83.44 114 GLY A O 1
ATOM 882 N N . GLN A 1 115 ? 6.252 -4.621 14.059 1.00 83.75 115 GLN A N 1
ATOM 883 C CA . GLN A 1 115 ? 6.971 -4.389 15.323 1.00 83.75 115 GLN A CA 1
ATOM 884 C C . GLN A 1 115 ? 6.084 -3.816 16.440 1.00 83.75 115 GLN A C 1
ATOM 886 O O . GLN A 1 115 ? 6.526 -3.746 17.588 1.00 83.75 115 GLN A O 1
ATOM 891 N N . GLU A 1 116 ? 4.872 -3.377 16.099 1.00 66.69 116 GLU A N 1
ATOM 892 C CA . GLU A 1 116 ? 3.863 -2.827 17.015 1.00 66.69 116 GLU A CA 1
ATOM 893 C C . GLU A 1 116 ? 2.864 -3.907 17.446 1.00 66.69 116 GLU A C 1
ATOM 895 O O . GLU A 1 116 ? 2.539 -3.942 18.654 1.00 66.69 116 GLU A O 1
#

pLDDT: mean 78.04, std 23.64, range [36.25, 98.06]